Protein AF-A0A816F5F6-F1 (afdb_monomer)

Solvent-accessible surface area (backbone atoms only — not comparable to full-atom values): 8686 Å² total; per-residue (Å²): 127,90,70,81,33,83,37,76,42,54,68,81,77,44,52,73,66,36,57,55,70,50,50,62,49,48,66,59,54,53,48,36,71,74,62,76,63,79,55,67,71,74,37,58,36,75,53,72,87,72,29,67,65,59,49,48,54,46,34,51,5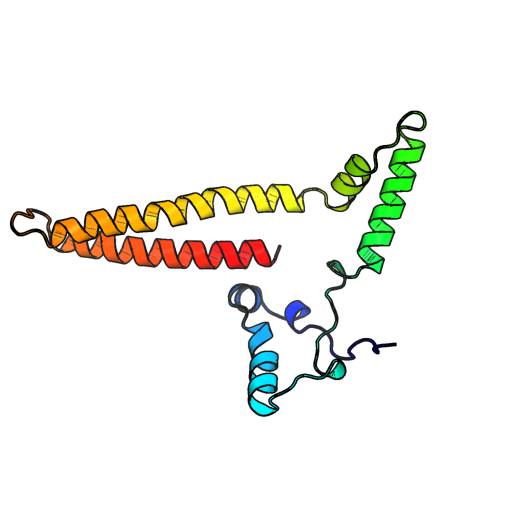4,35,41,56,51,38,41,72,74,31,69,93,68,58,51,68,68,60,18,49,50,61,55,61,53,61,52,65,57,57,43,48,65,58,44,56,60,41,53,54,47,58,62,46,40,62,54,44,50,52,58,49,53,50,56,74,41,98,82,48,84,66,57,70,68,58,48,53,51,42,54,52,46,42,54,50,45,50,52,52,38,54,52,50,53,40,47,56,75,75,108

Foldseek 3Di:
DLDAQPAAQCCVVDDPVCLLVVVSCVVVVVVCVVPVDDDNNSDHGDDPVPDPVNLVVQLVVLQVVQCVVCVPDRDSVVSNCVSCDCLVVVLVVLVVVLVVLVVCLVVLVVVLVLCPDPPDPDDPVVNVVSVVVSVVSVVVSSSSVSVSVSD

Mean predicted aligned error: 7.47 Å

Structure (mmCIF, N/CA/C/O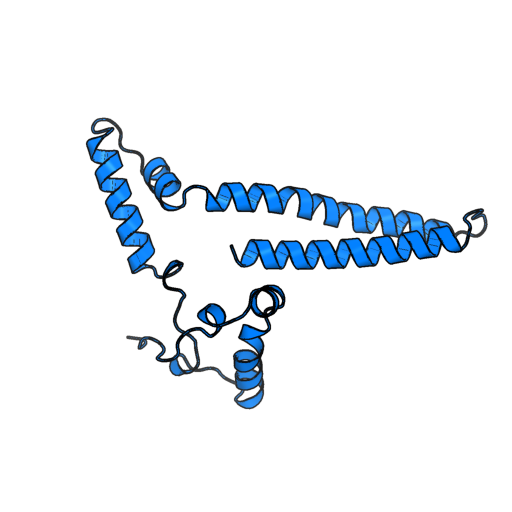 backbone):
data_AF-A0A816F5F6-F1
#
_entry.id   AF-A0A816F5F6-F1
#
loop_
_atom_site.group_PDB
_atom_site.id
_atom_site.type_symbol
_atom_site.label_atom_id
_atom_site.label_alt_id
_atom_site.label_comp_id
_atom_site.label_asym_id
_atom_site.label_entity_id
_atom_site.label_seq_id
_atom_site.pdbx_PDB_ins_code
_atom_site.Cartn_x
_atom_site.Cartn_y
_atom_site.Cartn_z
_atom_site.occupancy
_atom_site.B_iso_or_equiv
_atom_site.auth_seq_id
_atom_site.auth_comp_id
_atom_site.auth_asym_id
_atom_site.auth_atom_id
_atom_site.pdbx_PDB_model_num
ATOM 1 N N . MET A 1 1 ? -34.322 -1.869 0.823 1.00 43.78 1 MET A N 1
ATOM 2 C CA . MET A 1 1 ? -32.948 -1.678 1.340 1.00 43.78 1 MET A CA 1
ATOM 3 C C . MET A 1 1 ? -32.035 -2.575 0.524 1.00 43.78 1 MET A C 1
ATOM 5 O O . MET A 1 1 ? -32.467 -3.697 0.276 1.00 43.78 1 MET A O 1
ATOM 9 N N . PRO A 1 2 ? -30.862 -2.124 0.048 1.00 52.75 2 PRO A N 1
ATOM 10 C CA . PRO A 1 2 ? -29.941 -3.028 -0.634 1.00 52.75 2 PRO A CA 1
ATOM 11 C C . PRO A 1 2 ? -29.562 -4.158 0.329 1.00 52.75 2 PRO A C 1
ATOM 13 O O . PRO A 1 2 ? -29.198 -3.915 1.479 1.00 52.75 2 PRO A O 1
ATOM 16 N N . THR A 1 3 ? -29.759 -5.393 -0.118 1.00 70.62 3 THR A N 1
ATOM 17 C CA . THR A 1 3 ? -29.473 -6.606 0.645 1.00 70.62 3 THR A CA 1
ATOM 18 C C . THR A 1 3 ? -27.964 -6.798 0.751 1.00 70.62 3 THR A C 1
ATOM 20 O O . THR A 1 3 ? -27.234 -6.527 -0.202 1.00 70.62 3 THR A O 1
ATOM 23 N N . ARG A 1 4 ? -27.488 -7.242 1.922 1.00 69.19 4 ARG A N 1
ATOM 24 C CA . ARG A 1 4 ? -26.074 -7.568 2.153 1.00 69.19 4 ARG A CA 1
ATOM 25 C C . ARG A 1 4 ? -25.607 -8.561 1.074 1.00 69.19 4 ARG A C 1
ATOM 27 O O . ARG A 1 4 ? -26.313 -9.549 0.856 1.00 69.19 4 ARG A O 1
ATOM 34 N N . PRO A 1 5 ? -24.476 -8.311 0.391 1.00 75.88 5 PRO A N 1
ATOM 35 C CA . PRO A 1 5 ? -23.966 -9.250 -0.599 1.00 75.88 5 PRO A CA 1
ATOM 36 C C . PRO A 1 5 ? -23.690 -10.606 0.071 1.00 75.88 5 PRO A C 1
ATOM 38 O O . PRO A 1 5 ? -23.126 -10.625 1.157 1.00 75.88 5 PRO A O 1
ATOM 41 N N . PRO A 1 6 ? -24.062 -11.740 -0.540 1.00 75.38 6 PRO A N 1
ATOM 42 C CA . PRO A 1 6 ? -23.959 -13.055 0.101 1.00 75.38 6 PRO A CA 1
ATOM 43 C C . PRO A 1 6 ? -22.546 -13.662 0.047 1.00 75.38 6 PRO A C 1
ATOM 45 O O . PRO A 1 6 ? -22.280 -14.680 0.686 1.00 75.38 6 PRO A O 1
ATOM 48 N N . ASN A 1 7 ? -21.643 -13.089 -0.756 1.00 82.12 7 ASN A N 1
ATOM 49 C CA . ASN A 1 7 ? -20.361 -13.707 -1.079 1.00 82.12 7 ASN A CA 1
ATOM 50 C C . ASN A 1 7 ? -19.240 -13.208 -0.151 1.00 82.12 7 ASN A C 1
ATOM 52 O O . ASN A 1 7 ? -18.932 -12.012 -0.168 1.00 82.12 7 ASN A O 1
ATOM 56 N N . PRO A 1 8 ? -18.556 -14.091 0.603 1.00 84.38 8 PRO A N 1
ATOM 57 C CA . PRO A 1 8 ? -17.435 -13.683 1.441 1.00 84.38 8 PRO A CA 1
ATOM 58 C C . PRO A 1 8 ? -16.266 -13.189 0.583 1.00 84.38 8 PRO A C 1
ATOM 60 O O . PRO A 1 8 ? -15.964 -13.760 -0.468 1.00 84.38 8 PRO A O 1
ATOM 63 N N . SER A 1 9 ? -15.567 -12.154 1.055 1.00 85.19 9 SER A N 1
ATOM 64 C CA . SER A 1 9 ? -14.446 -11.579 0.312 1.00 85.19 9 SER A CA 1
ATOM 65 C C . SER A 1 9 ? -13.290 -12.577 0.148 1.00 85.19 9 SER A C 1
ATOM 67 O O . SER A 1 9 ? -12.746 -13.063 1.150 1.00 85.19 9 SER A O 1
ATOM 69 N N . PRO A 1 10 ? -12.836 -12.856 -1.094 1.00 86.56 10 PRO A N 1
ATOM 70 C CA . PRO A 1 10 ? -11.691 -13.732 -1.342 1.00 86.56 10 PRO A CA 1
ATOM 71 C C . PRO A 1 10 ? -10.392 -13.154 -0.769 1.00 86.56 10 PRO A C 1
ATOM 73 O O . PRO A 1 10 ? -9.438 -13.900 -0.556 1.00 86.56 10 PRO A O 1
ATOM 76 N N . PHE A 1 11 ? -10.376 -11.864 -0.417 1.00 85.88 11 PHE A N 1
ATOM 77 C CA . PHE A 1 11 ? -9.294 -11.221 0.322 1.00 85.88 11 PHE A CA 1
ATOM 78 C C . PHE A 1 11 ? -8.923 -11.966 1.613 1.00 85.88 11 PHE A C 1
ATOM 80 O O . PHE A 1 11 ? -7.740 -12.117 1.923 1.00 85.88 11 PHE A O 1
ATOM 87 N N . LEU A 1 12 ? -9.919 -12.471 2.355 1.00 84.56 12 LEU A N 1
ATOM 88 C CA . LEU A 1 12 ? -9.695 -13.159 3.632 1.00 84.56 12 LEU A CA 1
ATOM 89 C C . LEU A 1 12 ? -8.921 -14.471 3.448 1.00 84.56 12 LEU A C 1
ATOM 91 O O . LEU A 1 12 ? -8.084 -14.816 4.282 1.00 84.56 12 LEU A O 1
ATOM 95 N N . LYS A 1 13 ? -9.163 -15.171 2.334 1.00 86.19 13 LYS A N 1
ATOM 96 C CA . LYS A 1 13 ? -8.520 -16.449 1.988 1.00 86.19 13 LYS A CA 1
ATOM 97 C C . LYS A 1 13 ? -7.255 -16.279 1.138 1.00 86.19 13 LYS A C 1
ATOM 99 O O . LYS A 1 13 ? -6.491 -17.228 0.999 1.00 86.19 13 LYS A O 1
ATOM 104 N N . ALA A 1 14 ? -7.022 -15.097 0.567 1.00 86.75 14 ALA A N 1
ATOM 105 C CA . ALA A 1 14 ? -5.901 -14.845 -0.331 1.00 86.75 14 ALA A CA 1
ATOM 106 C C . ALA A 1 14 ? -4.549 -14.860 0.401 1.00 86.75 14 ALA A C 1
ATOM 108 O O . ALA A 1 14 ? -4.401 -14.280 1.483 1.00 86.75 14 ALA A O 1
ATOM 109 N N . ASN A 1 15 ? -3.540 -15.460 -0.238 1.00 88.00 15 ASN A N 1
ATOM 110 C CA . ASN A 1 15 ? -2.144 -15.425 0.204 1.00 88.00 15 ASN A CA 1
ATOM 111 C C . ASN A 1 15 ? -1.565 -14.003 0.123 1.00 88.00 15 ASN A C 1
ATOM 113 O O . ASN A 1 15 ? -2.031 -13.181 -0.665 1.00 88.00 15 ASN A O 1
ATOM 117 N N . LYS A 1 16 ? -0.492 -13.718 0.876 1.00 83.56 16 LYS A N 1
ATOM 118 C CA . LYS A 1 16 ? 0.152 -12.388 0.894 1.00 83.56 16 LYS A CA 1
ATOM 119 C C . LYS A 1 16 ? 0.543 -11.885 -0.503 1.00 83.56 16 LYS A C 1
ATOM 121 O O . LYS A 1 16 ? 0.288 -10.726 -0.805 1.00 83.56 16 LYS A O 1
ATOM 126 N N . CYS A 1 17 ? 1.080 -12.751 -1.366 1.00 84.38 17 CYS A N 1
ATOM 127 C CA . CYS A 1 17 ? 1.411 -12.388 -2.749 1.00 84.38 17 CYS A CA 1
ATOM 128 C C . CYS A 1 17 ? 0.159 -12.024 -3.562 1.00 84.38 17 CYS A C 1
ATOM 130 O O . CYS A 1 17 ? 0.137 -10.996 -4.227 1.00 84.38 17 CYS A O 1
ATOM 132 N N . SER A 1 18 ? -0.912 -12.813 -3.443 1.00 87.62 18 SER A N 1
ATOM 133 C CA . SER A 1 18 ? -2.178 -12.558 -4.146 1.00 87.62 18 SER A CA 1
ATOM 134 C C . SER A 1 18 ? -2.832 -11.244 -3.696 1.00 87.62 18 SER A C 1
ATOM 136 O O . SER A 1 18 ? -3.396 -10.517 -4.511 1.00 87.62 18 SER A O 1
ATOM 138 N N . ARG A 1 19 ? -2.696 -10.887 -2.409 1.00 87.50 19 ARG A N 1
ATOM 139 C CA . ARG A 1 19 ? -3.107 -9.571 -1.890 1.00 87.50 19 ARG A CA 1
ATOM 140 C C . ARG A 1 19 ? -2.270 -8.448 -2.494 1.00 87.50 19 ARG A C 1
ATOM 142 O O . ARG A 1 19 ? -2.842 -7.499 -3.015 1.00 87.50 19 ARG A O 1
ATOM 149 N N . LEU A 1 20 ? -0.942 -8.590 -2.468 1.00 85.50 20 LEU A N 1
ATOM 150 C CA . LEU A 1 20 ? 0.011 -7.586 -2.949 1.00 85.50 20 LEU A CA 1
ATOM 151 C C . LEU A 1 20 ? -0.166 -7.254 -4.436 1.00 85.50 20 LEU A C 1
ATOM 153 O O . LEU A 1 20 ? -0.098 -6.090 -4.814 1.00 85.50 20 LEU A O 1
ATOM 157 N N . PHE A 1 21 ? -0.419 -8.266 -5.266 1.00 85.31 21 PHE A N 1
ATOM 158 C CA . PHE A 1 21 ? -0.631 -8.101 -6.707 1.00 85.31 21 PHE A CA 1
ATOM 159 C C . PHE A 1 21 ? -2.103 -7.900 -7.096 1.00 85.31 21 PHE A C 1
ATOM 161 O O . PHE A 1 21 ? -2.425 -7.934 -8.281 1.00 85.31 21 PHE A O 1
ATOM 168 N N . LEU A 1 22 ? -3.003 -7.707 -6.120 1.00 86.38 22 LEU A N 1
ATOM 169 C CA . LEU A 1 22 ? -4.450 -7.540 -6.330 1.00 86.38 22 LEU A CA 1
ATOM 170 C C . LEU A 1 22 ? -5.099 -8.671 -7.149 1.00 86.38 22 LEU A C 1
ATOM 172 O O . LEU A 1 22 ? -6.185 -8.520 -7.709 1.00 86.38 22 LEU A O 1
ATOM 176 N N . GLU A 1 23 ? -4.461 -9.837 -7.187 1.00 89.12 23 GLU A N 1
ATOM 177 C CA . GLU A 1 23 ? -4.908 -10.988 -7.967 1.00 89.12 23 GLU A CA 1
ATOM 178 C C . GLU A 1 23 ? -6.262 -11.506 -7.463 1.00 89.12 23 GLU A C 1
ATOM 180 O O . GLU A 1 23 ? -7.089 -11.967 -8.248 1.00 89.12 23 GLU A O 1
ATOM 185 N N . TRP A 1 24 ? -6.547 -11.336 -6.169 1.00 88.81 24 TRP A N 1
ATOM 186 C CA . TRP A 1 24 ? -7.835 -11.674 -5.561 1.00 88.81 24 TRP A CA 1
ATOM 187 C C . TRP A 1 24 ? -9.038 -10.948 -6.200 1.00 88.81 24 TRP A C 1
ATOM 189 O O . TRP A 1 24 ? -10.161 -11.447 -6.114 1.00 88.81 24 TRP A O 1
ATOM 199 N N . VAL A 1 25 ? -8.824 -9.801 -6.862 1.00 89.75 25 VAL A N 1
ATOM 200 C CA . VAL A 1 25 ? -9.867 -9.023 -7.564 1.00 89.75 25 VAL A CA 1
ATOM 201 C C . VAL A 1 25 ? -10.120 -9.549 -8.983 1.00 89.75 25 VAL A C 1
ATOM 203 O O . VAL A 1 25 ? -11.204 -9.360 -9.537 1.00 89.75 25 VAL A O 1
ATOM 206 N N . SER A 1 26 ? -9.156 -10.263 -9.571 1.00 90.50 26 SER A N 1
ATOM 207 C CA . SER A 1 26 ? -9.225 -10.828 -10.928 1.00 90.50 26 SER A CA 1
ATOM 208 C C . SER A 1 26 ? -10.552 -11.536 -11.274 1.00 90.50 26 SER A C 1
ATOM 210 O O . SER A 1 26 ? -11.122 -11.227 -12.329 1.00 90.50 26 SER A O 1
ATOM 212 N N . PRO A 1 27 ? -11.129 -12.419 -10.424 1.00 88.69 27 PRO A N 1
ATOM 213 C CA . PRO A 1 27 ? -12.416 -13.055 -10.725 1.00 88.69 27 PRO A CA 1
ATOM 214 C C . PRO A 1 27 ? -13.574 -12.056 -10.871 1.00 88.69 27 PRO A C 1
ATOM 216 O O . PRO A 1 27 ? -14.424 -12.239 -11.744 1.00 88.69 27 PRO A O 1
ATOM 219 N N . LEU A 1 28 ? -13.586 -10.976 -10.082 1.00 90.31 28 LEU A N 1
ATOM 220 C CA . LEU A 1 28 ? -14.614 -9.934 -10.162 1.00 90.31 28 LEU A CA 1
ATOM 221 C C . LEU A 1 28 ? -14.492 -9.136 -11.467 1.00 90.31 28 LEU A C 1
ATOM 223 O O . LEU A 1 28 ? -15.488 -8.914 -12.152 1.00 90.31 28 LEU A O 1
ATOM 227 N N . ILE A 1 29 ? -13.266 -8.776 -11.861 1.00 90.62 29 ILE A N 1
ATOM 228 C CA . ILE A 1 29 ? -12.998 -8.084 -13.135 1.00 90.62 29 ILE A CA 1
ATOM 229 C C . ILE A 1 29 ? -13.400 -8.970 -14.318 1.00 90.62 29 ILE A C 1
ATOM 231 O O . ILE A 1 29 ? -14.017 -8.502 -15.273 1.00 90.62 29 ILE A O 1
ATOM 235 N N . SER A 1 30 ? -13.080 -10.263 -14.260 1.00 90.56 30 SER A N 1
ATOM 236 C CA . SER A 1 30 ? -13.469 -11.230 -15.290 1.00 90.56 30 SER A CA 1
ATOM 237 C C . SER A 1 30 ? -14.989 -11.328 -15.433 1.00 90.56 30 SER A C 1
ATOM 239 O O . SER A 1 30 ? -15.502 -11.316 -16.552 1.00 90.56 30 SER A O 1
ATOM 241 N N . LYS A 1 31 ? -15.716 -11.363 -14.311 1.00 89.00 31 LYS A N 1
ATOM 242 C CA . LYS A 1 31 ? -17.181 -11.381 -14.288 1.00 89.00 31 LYS A CA 1
ATOM 243 C C . LYS A 1 31 ? -17.777 -10.100 -14.876 1.00 89.00 31 LYS A C 1
ATOM 245 O O . LYS A 1 31 ? -18.601 -10.189 -15.781 1.00 89.00 31 LYS A O 1
ATOM 250 N N . CYS A 1 32 ? -17.269 -8.939 -14.461 1.00 90.50 32 CYS A N 1
ATOM 251 C CA . CYS A 1 32 ? -17.649 -7.638 -15.014 1.00 90.50 32 CYS A CA 1
ATOM 252 C C . CYS A 1 32 ? -17.461 -7.586 -16.539 1.00 90.50 32 CYS A C 1
ATOM 254 O O . CYS A 1 32 ? -18.385 -7.235 -17.266 1.00 90.50 32 CYS A O 1
ATOM 256 N N . ARG A 1 33 ? -16.308 -8.041 -17.052 1.00 91.69 33 ARG A N 1
ATOM 257 C CA . ARG A 1 33 ? -16.047 -8.089 -18.503 1.00 91.69 33 ARG A CA 1
ATOM 258 C C . ARG A 1 33 ? -17.001 -9.004 -19.270 1.00 91.69 33 ARG A C 1
ATOM 260 O O . ARG A 1 33 ? -17.306 -8.711 -20.419 1.00 91.69 33 ARG A O 1
ATOM 267 N N . LYS A 1 34 ? -17.437 -10.116 -18.673 1.00 90.94 34 LYS A N 1
ATOM 268 C CA . LYS A 1 34 ? -18.350 -11.074 -19.320 1.00 90.94 34 LYS A CA 1
ATOM 269 C C . LYS A 1 34 ? -19.804 -10.603 -19.316 1.00 90.94 34 LYS A C 1
ATOM 271 O O . LYS A 1 34 ? -20.518 -10.880 -20.270 1.00 90.94 34 LYS A O 1
ATOM 276 N N . GLN A 1 35 ? -20.243 -9.955 -18.238 1.00 90.00 35 GLN A N 1
ATOM 277 C CA . GLN A 1 35 ? -21.649 -9.593 -18.019 1.00 90.00 35 GLN A CA 1
ATOM 278 C C . GLN A 1 35 ? -21.967 -8.133 -18.377 1.00 90.00 35 GLN A C 1
ATOM 280 O O . GLN A 1 35 ? -23.130 -7.801 -18.570 1.00 90.00 35 GLN A O 1
ATOM 285 N N . GLY A 1 36 ? -20.965 -7.255 -18.482 1.00 83.25 36 GLY A N 1
ATOM 286 C CA . GLY A 1 36 ? -21.121 -5.836 -18.828 1.00 83.25 36 GLY A CA 1
ATOM 287 C C . GLY A 1 36 ? -21.597 -4.949 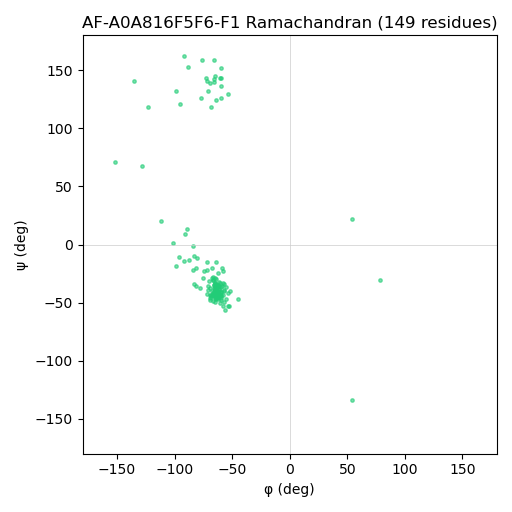-17.670 1.00 83.25 36 GLY A C 1
ATOM 288 O O . GLY A 1 36 ? -21.191 -3.793 -17.587 1.00 83.25 36 GLY A O 1
ATOM 289 N N . THR A 1 37 ? -22.390 -5.488 -16.742 1.00 85.88 37 THR A N 1
ATOM 290 C CA . THR A 1 37 ? -22.865 -4.801 -15.530 1.00 85.88 37 THR A CA 1
ATOM 291 C C . THR A 1 37 ? -22.739 -5.707 -14.310 1.00 85.88 37 THR A C 1
ATOM 293 O O . THR A 1 37 ? -23.016 -6.901 -14.405 1.00 85.88 37 THR A O 1
ATOM 296 N N . LEU A 1 38 ? -22.343 -5.141 -13.168 1.00 85.44 38 LEU A N 1
ATOM 297 C CA . LEU A 1 38 ? -22.315 -5.826 -11.873 1.00 85.44 38 LEU A CA 1
ATOM 298 C C . LEU A 1 38 ? -23.562 -5.455 -11.069 1.00 85.44 38 LEU A C 1
ATOM 300 O O . LEU A 1 38 ? -23.869 -4.268 -10.942 1.00 85.44 38 LEU A O 1
ATOM 304 N N . ASP A 1 39 ? -24.236 -6.451 -10.500 1.00 85.06 39 ASP A N 1
ATOM 305 C CA . ASP A 1 39 ? -25.292 -6.234 -9.509 1.00 85.06 39 ASP A CA 1
ATOM 306 C C . ASP A 1 39 ? -24.712 -6.257 -8.080 1.00 85.06 39 ASP A C 1
ATOM 308 O O . ASP A 1 39 ? -23.619 -6.774 -7.834 1.00 85.06 39 ASP A O 1
ATOM 312 N N . VAL A 1 40 ? -25.449 -5.726 -7.104 1.00 82.69 40 VAL A N 1
ATOM 313 C CA . VAL A 1 40 ? -25.070 -5.724 -5.679 1.00 82.69 40 VAL A CA 1
ATOM 314 C C . VAL A 1 40 ? -24.824 -7.147 -5.172 1.00 82.69 40 VAL A C 1
ATOM 316 O O . VAL A 1 40 ? -23.919 -7.374 -4.373 1.00 82.69 40 VAL A O 1
ATOM 319 N N . ASN A 1 41 ? -25.575 -8.120 -5.689 1.00 82.75 41 ASN A N 1
ATOM 320 C CA . ASN A 1 41 ? -25.432 -9.537 -5.352 1.00 82.75 41 ASN A CA 1
ATOM 321 C C . ASN A 1 41 ? -24.108 -10.153 -5.844 1.00 82.75 41 ASN A C 1
ATOM 323 O O . ASN A 1 41 ? -23.670 -11.184 -5.327 1.00 82.75 41 ASN A O 1
ATOM 327 N N . ASP A 1 42 ? -23.458 -9.526 -6.827 1.00 84.19 42 ASP A N 1
ATOM 328 C CA . ASP A 1 42 ? -22.183 -9.977 -7.384 1.00 84.19 42 ASP A CA 1
ATOM 329 C C . ASP A 1 42 ? -20.973 -9.435 -6.622 1.00 84.19 42 ASP A C 1
ATOM 331 O O . ASP A 1 42 ? -19.857 -9.924 -6.823 1.00 84.19 42 ASP A O 1
ATOM 335 N N . LEU A 1 43 ? -21.184 -8.435 -5.763 1.00 86.75 43 LEU A N 1
ATOM 336 C CA . LEU A 1 43 ? -20.145 -7.843 -4.935 1.00 86.75 43 LEU A CA 1
ATOM 337 C C . LEU A 1 43 ? -19.797 -8.752 -3.753 1.00 86.75 43 LEU A C 1
ATOM 339 O O . LEU A 1 43 ? -20.558 -9.631 -3.347 1.00 86.75 43 LEU A O 1
ATOM 343 N N . TYR A 1 44 ? -18.606 -8.530 -3.205 1.00 88.25 44 TYR A N 1
ATOM 344 C CA . TYR A 1 44 ? -18.150 -9.212 -2.003 1.00 88.25 44 TYR A CA 1
ATOM 345 C C . TYR A 1 44 ? -18.573 -8.458 -0.747 1.00 88.25 44 TYR A C 1
ATOM 347 O O . TYR A 1 44 ? -18.688 -7.231 -0.755 1.00 88.25 44 TYR A O 1
ATOM 355 N N . GLU A 1 45 ? -18.731 -9.191 0.351 1.00 87.12 45 GLU A N 1
ATOM 356 C CA . GLU A 1 45 ? -18.889 -8.586 1.669 1.00 87.12 45 GLU A CA 1
ATOM 357 C C . GLU A 1 45 ? -17.681 -7.716 2.044 1.00 87.12 45 GLU A C 1
ATOM 359 O O . GLU A 1 45 ? -16.534 -8.073 1.733 1.00 87.12 45 GLU A O 1
ATOM 364 N N . PRO A 1 46 ? -17.916 -6.582 2.732 1.00 84.06 46 PRO A N 1
ATOM 365 C CA . PRO A 1 46 ? -16.835 -5.787 3.285 1.00 84.06 46 PRO A CA 1
ATOM 366 C C . PRO A 1 46 ? -16.018 -6.622 4.271 1.00 84.06 46 PRO A C 1
ATOM 368 O O . PRO A 1 46 ? -16.515 -7.548 4.914 1.00 84.06 46 PRO A O 1
ATOM 371 N N . LEU A 1 47 ? -14.737 -6.282 4.405 1.00 85.56 47 LEU A N 1
ATOM 372 C CA . LEU A 1 47 ? -13.914 -6.873 5.451 1.00 85.56 47 LEU A CA 1
ATOM 373 C C . LEU A 1 47 ? -14.501 -6.542 6.830 1.00 85.56 47 LEU A C 1
ATOM 375 O O . LEU A 1 47 ? -14.918 -5.402 7.031 1.00 85.56 47 LEU A O 1
ATOM 379 N N . PRO A 1 48 ? -14.433 -7.467 7.804 1.00 81.31 48 PRO A N 1
ATOM 380 C CA . PRO A 1 48 ? -14.930 -7.218 9.159 1.00 81.31 48 PRO A CA 1
ATOM 381 C C . PRO A 1 48 ? -14.254 -6.003 9.816 1.00 81.31 48 PRO A C 1
ATOM 383 O O . PRO A 1 48 ? -14.891 -5.249 10.542 1.00 81.31 48 PRO A O 1
ATOM 386 N N . ASP A 1 49 ? -12.979 -5.749 9.500 1.00 80.00 49 ASP A N 1
ATOM 387 C CA . ASP A 1 49 ? -12.240 -4.570 9.976 1.00 80.00 49 ASP A CA 1
ATOM 388 C C . ASP A 1 49 ? -12.681 -3.245 9.335 1.00 80.00 49 ASP A C 1
ATOM 390 O O . ASP A 1 49 ? -12.419 -2.181 9.895 1.00 80.00 49 ASP A O 1
ATOM 394 N N . CYS A 1 50 ? -13.315 -3.301 8.165 1.00 80.69 50 CYS A N 1
ATOM 395 C CA . CYS A 1 50 ? -13.836 -2.144 7.440 1.00 80.69 50 CYS A CA 1
ATOM 396 C C . CYS A 1 50 ? -15.351 -1.990 7.618 1.00 80.69 50 CYS A C 1
ATOM 398 O O . CYS A 1 50 ? -15.948 -1.090 7.028 1.00 80.69 50 CYS A O 1
ATOM 400 N N . GLU A 1 51 ? -15.982 -2.872 8.392 1.00 86.75 51 GLU A N 1
ATOM 401 C CA . GLU A 1 51 ? -17.411 -2.813 8.644 1.00 86.75 51 GLU A CA 1
ATOM 402 C C . GLU A 1 51 ? -17.733 -1.614 9.540 1.00 86.75 51 GLU A C 1
ATOM 404 O O . GLU A 1 51 ? -17.091 -1.390 10.570 1.00 86.75 51 GLU A O 1
ATOM 409 N N . ALA A 1 52 ? -18.739 -0.831 9.141 1.00 88.19 52 ALA A N 1
ATOM 410 C CA . ALA A 1 52 ? -19.117 0.385 9.851 1.00 88.19 52 ALA A CA 1
ATOM 411 C C . ALA A 1 52 ? -19.561 0.100 11.294 1.00 88.19 52 ALA A C 1
ATOM 413 O O . ALA A 1 52 ? -19.203 0.859 12.185 1.00 88.19 52 ALA A O 1
ATOM 414 N N . SER A 1 53 ? -20.279 -1.003 11.529 1.00 88.62 53 SER A N 1
ATOM 415 C CA . SER A 1 53 ? -20.666 -1.467 12.870 1.00 88.62 53 SER A CA 1
ATOM 416 C C . SER A 1 53 ? -19.435 -1.656 13.758 1.00 88.62 53 SER A C 1
ATOM 418 O O . SER A 1 53 ? -19.286 -0.970 14.762 1.00 88.62 53 SER A O 1
ATOM 420 N N . THR A 1 54 ? -18.481 -2.474 13.310 1.00 88.50 54 THR A N 1
ATOM 421 C CA . THR A 1 54 ? -17.230 -2.753 14.029 1.00 88.50 54 THR A CA 1
ATOM 422 C C . THR A 1 54 ? -16.426 -1.487 14.337 1.00 88.50 54 THR A C 1
ATOM 424 O O . THR A 1 54 ? -15.812 -1.382 15.402 1.00 88.50 54 THR A O 1
ATOM 427 N N . LEU A 1 55 ? -16.374 -0.524 13.411 1.00 89.00 55 LEU A N 1
ATOM 428 C CA . LEU A 1 55 ? -15.666 0.740 13.631 1.00 89.00 55 LEU A CA 1
ATOM 429 C C . LEU A 1 55 ? -16.398 1.645 14.630 1.00 89.00 55 LEU A C 1
ATOM 431 O O . LEU A 1 55 ? -15.748 2.247 15.487 1.00 89.00 55 LEU A O 1
ATOM 435 N N . THR A 1 56 ? -17.724 1.731 14.521 1.00 91.44 56 THR A N 1
ATOM 436 C CA . THR A 1 56 ? -18.573 2.533 15.407 1.00 91.44 56 THR A CA 1
ATOM 437 C C . THR A 1 56 ? -18.548 1.995 16.829 1.00 91.44 56 THR A C 1
ATOM 439 O O . THR A 1 56 ? -18.327 2.782 17.742 1.00 91.44 56 THR A O 1
ATOM 442 N N . ASP A 1 57 ? -18.641 0.679 17.023 1.00 93.19 57 ASP A N 1
ATOM 443 C CA . ASP A 1 57 ? -18.597 0.054 18.350 1.00 93.19 57 ASP A CA 1
ATOM 444 C C . ASP A 1 57 ? -17.269 0.365 19.061 1.00 93.19 57 ASP A C 1
ATOM 446 O O . ASP A 1 57 ? -17.237 0.779 20.222 1.00 93.19 57 ASP A O 1
ATOM 450 N N . LYS A 1 58 ? -16.144 0.255 18.337 1.00 91.75 58 LYS A N 1
ATOM 451 C CA . LYS A 1 58 ? -14.813 0.610 18.863 1.00 91.75 58 LYS A CA 1
ATOM 452 C C . LYS A 1 58 ? -14.697 2.101 19.172 1.00 91.75 58 LYS A C 1
ATOM 454 O O . LYS A 1 58 ? -14.013 2.480 20.126 1.00 91.75 58 LYS A O 1
ATOM 459 N N . LEU A 1 59 ? -15.297 2.960 18.351 1.00 93.94 59 LEU A N 1
ATOM 460 C CA . LEU A 1 59 ? -15.297 4.401 18.586 1.00 93.94 59 LEU A CA 1
ATOM 461 C C . LEU A 1 59 ? -16.130 4.753 19.818 1.00 93.94 59 LEU A C 1
ATOM 463 O O . LEU A 1 59 ? -15.681 5.549 20.641 1.00 93.94 59 LEU A O 1
ATOM 467 N N . GLU A 1 60 ? -17.302 4.142 19.962 1.00 94.75 60 GLU A N 1
ATOM 468 C CA . GLU A 1 60 ? -18.216 4.332 21.082 1.00 94.75 60 GLU A CA 1
ATOM 469 C C . GLU A 1 60 ? -17.571 3.887 22.402 1.00 94.75 60 GLU A C 1
ATOM 471 O O . GLU A 1 60 ? -17.556 4.649 23.372 1.00 94.75 60 GLU A O 1
ATOM 476 N N . GLU A 1 61 ? -16.914 2.724 22.426 1.00 93.75 61 GLU A N 1
ATOM 477 C CA . GLU A 1 61 ? -16.142 2.264 23.585 1.00 93.75 61 GLU A CA 1
ATOM 478 C C . GLU A 1 61 ? -15.059 3.284 23.982 1.00 93.75 61 GLU A C 1
ATOM 480 O O . GLU A 1 61 ? -14.962 3.703 25.142 1.00 93.75 61 GLU A O 1
ATOM 485 N N . ASN A 1 62 ? -14.261 3.749 23.014 1.00 93.25 62 ASN A N 1
ATOM 486 C CA . ASN A 1 62 ? -13.206 4.734 23.266 1.00 93.25 62 ASN A CA 1
ATOM 487 C C . ASN A 1 62 ? -13.761 6.104 23.679 1.00 93.25 62 ASN A C 1
ATOM 489 O O . ASN A 1 62 ? -13.122 6.819 24.458 1.00 93.25 62 ASN A O 1
ATOM 493 N N . TRP A 1 63 ? -14.943 6.468 23.192 1.00 94.62 63 TRP A N 1
ATOM 494 C CA . TRP A 1 63 ? -15.650 7.683 23.573 1.00 94.62 63 TRP A CA 1
ATOM 495 C C . TRP A 1 63 ? -16.129 7.627 25.028 1.00 94.62 63 TRP A C 1
ATOM 497 O O . TRP A 1 63 ? -15.909 8.577 25.788 1.00 94.62 63 TRP A O 1
ATOM 507 N N . PHE A 1 64 ? -16.686 6.498 25.472 1.00 94.94 64 PHE A N 1
ATOM 508 C CA . PHE A 1 64 ? -17.042 6.294 26.879 1.00 94.94 64 PHE A CA 1
ATOM 509 C C . PHE A 1 64 ? -15.822 6.333 27.806 1.00 94.94 64 PHE A C 1
ATOM 511 O O . PHE A 1 64 ? -15.894 6.857 28.919 1.00 94.94 64 PHE A O 1
ATOM 518 N N . VAL A 1 65 ? -14.674 5.820 27.360 1.00 92.62 65 VAL A N 1
ATOM 519 C CA . VAL A 1 65 ? -13.420 5.919 28.122 1.00 92.62 65 VAL A CA 1
ATOM 520 C C . VAL A 1 65 ? -12.936 7.370 28.218 1.00 92.62 65 VAL A C 1
ATOM 522 O O . VAL A 1 65 ? -12.519 7.803 29.293 1.00 92.62 65 VAL A O 1
ATOM 525 N N . GLU A 1 66 ? -12.988 8.139 27.128 1.00 93.00 66 GLU A N 1
ATOM 526 C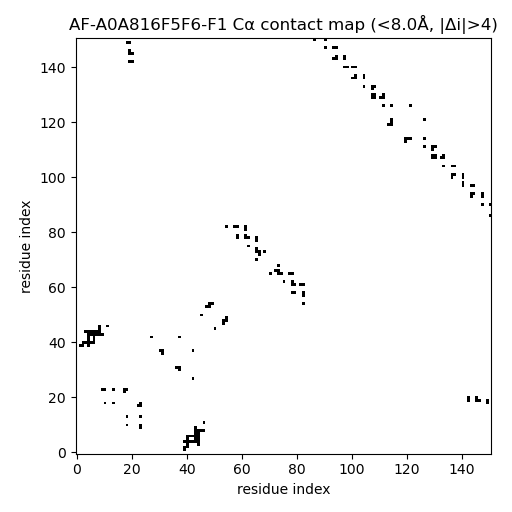 CA . GLU A 1 66 ? -12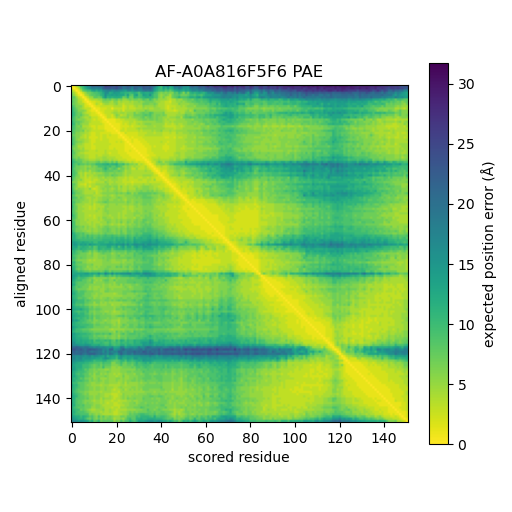.543 9.540 27.111 1.00 93.00 66 GLU A CA 1
ATOM 527 C C . GLU A 1 66 ? -13.436 10.436 27.979 1.00 93.00 66 GLU A C 1
ATOM 529 O O . GLU A 1 66 ? -12.919 11.250 28.745 1.00 93.00 66 GLU A O 1
ATOM 534 N N . THR A 1 67 ? -14.756 10.245 27.921 1.00 92.44 67 THR A N 1
ATOM 535 C CA . THR A 1 67 ? -15.727 10.993 28.741 1.00 92.44 67 THR A CA 1
ATOM 536 C C . THR A 1 67 ? -15.575 10.707 30.234 1.00 92.44 67 THR A C 1
ATOM 538 O O . THR A 1 67 ? -15.679 11.628 31.039 1.00 92.44 67 THR A O 1
ATOM 541 N N . LYS A 1 68 ? -15.241 9.469 30.622 1.00 92.50 68 LYS A N 1
ATOM 542 C CA . LYS A 1 68 ? -14.918 9.132 32.021 1.00 92.50 68 LYS A CA 1
ATOM 543 C C . LYS A 1 68 ? -13.576 9.702 32.479 1.00 92.50 68 LYS A C 1
ATOM 545 O O . LYS A 1 68 ? -13.431 10.058 33.643 1.00 92.50 68 LYS A O 1
ATOM 550 N N . ARG A 1 69 ? -12.578 9.751 31.592 1.00 90.00 69 ARG A N 1
ATOM 551 C CA . ARG A 1 69 ? -11.211 10.176 31.936 1.00 90.00 69 ARG A CA 1
ATOM 552 C C . ARG A 1 69 ? -11.047 11.694 31.975 1.00 90.00 69 ARG A C 1
ATOM 554 O O . ARG A 1 69 ? -10.277 12.187 32.790 1.00 90.00 69 ARG A O 1
ATOM 561 N N . ASN A 1 70 ? -11.732 12.410 31.087 1.00 89.31 70 ASN A N 1
ATOM 562 C CA . ASN A 1 70 ? -11.676 13.866 30.956 1.00 89.31 70 ASN A CA 1
ATOM 563 C C . ASN A 1 70 ? -13.100 14.448 30.964 1.00 89.31 70 ASN A C 1
ATOM 565 O O . ASN A 1 70 ? -13.542 14.959 29.932 1.00 89.31 70 ASN A O 1
ATOM 569 N N . PRO A 1 71 ? -13.824 14.377 32.096 1.00 87.06 71 PRO A N 1
ATOM 570 C CA . PRO A 1 71 ? -15.218 14.819 32.169 1.00 87.06 71 PRO A CA 1
ATOM 571 C C . PRO A 1 71 ? -15.383 16.308 31.840 1.00 87.06 71 PRO A C 1
ATOM 573 O O . PRO A 1 71 ? -16.358 16.688 31.200 1.00 87.06 71 PRO A O 1
ATOM 576 N N . ASP A 1 72 ? -14.398 17.141 32.188 1.00 88.88 72 ASP A N 1
ATOM 577 C CA . ASP A 1 72 ? -14.478 18.590 31.979 1.00 88.88 72 ASP A CA 1
ATOM 578 C C . ASP A 1 72 ? -14.283 19.003 30.511 1.00 88.88 72 ASP A C 1
ATOM 580 O O . ASP A 1 72 ? -14.787 20.043 30.084 1.00 88.88 72 ASP A O 1
ATOM 584 N N . ARG A 1 73 ? -13.520 18.219 29.727 1.00 90.19 73 ARG A N 1
ATOM 585 C CA . ARG A 1 73 ? -13.186 18.501 28.314 1.00 90.19 73 ARG A CA 1
ATOM 586 C C . ARG A 1 73 ? -12.924 17.218 27.509 1.00 90.19 73 ARG A C 1
ATOM 588 O O . ARG A 1 73 ? -11.771 16.966 27.118 1.00 90.19 73 ARG A O 1
ATOM 595 N N . PRO A 1 74 ? -13.962 16.413 27.221 1.00 89.50 74 PRO A N 1
ATOM 596 C CA . PRO A 1 74 ? -13.820 15.256 26.348 1.00 89.50 74 PRO A CA 1
ATOM 597 C C . PRO A 1 74 ? -13.491 15.711 24.921 1.00 89.50 74 PRO A C 1
ATOM 599 O O . PRO A 1 74 ? -14.016 16.708 24.427 1.00 89.50 74 PRO A O 1
ATOM 602 N N . SER A 1 75 ? -12.595 14.993 24.243 1.00 91.75 75 SER A N 1
ATOM 603 C CA . SER A 1 75 ? -12.184 15.317 22.874 1.00 91.75 75 SER A CA 1
ATOM 604 C C . SER A 1 75 ? -12.432 14.143 21.944 1.00 91.75 75 SER A C 1
ATOM 606 O O . SER A 1 75 ? -11.817 13.086 22.074 1.00 91.75 75 SER A O 1
ATOM 608 N N . LEU A 1 76 ? -13.291 14.364 20.952 1.00 91.75 76 LEU A N 1
ATOM 609 C CA . LEU A 1 76 ? -13.642 13.338 19.975 1.00 91.75 76 LEU A CA 1
ATOM 610 C C . LEU A 1 76 ? -12.435 12.954 19.111 1.00 91.75 76 LEU A C 1
ATOM 612 O O . LEU A 1 76 ? -12.216 11.780 18.852 1.00 91.75 76 LEU A O 1
ATOM 616 N N . ILE A 1 77 ? -11.563 13.918 18.791 1.00 90.75 77 ILE A N 1
ATOM 617 C CA . ILE A 1 77 ? -10.302 13.670 18.074 1.00 90.75 77 ILE A CA 1
ATOM 618 C C . ILE A 1 77 ? -9.422 12.670 18.838 1.00 90.75 77 ILE A C 1
ATOM 620 O O . ILE A 1 77 ? -8.873 11.749 18.235 1.00 90.75 77 ILE A O 1
ATOM 624 N N . ARG A 1 78 ? -9.307 12.805 20.168 1.00 88.25 78 ARG A N 1
ATOM 625 C CA . ARG A 1 78 ? -8.525 11.870 20.996 1.00 88.25 78 ARG A CA 1
ATOM 626 C C . ARG A 1 78 ? -9.129 10.464 20.996 1.00 88.25 78 ARG A C 1
ATOM 628 O O . ARG A 1 78 ? -8.382 9.497 20.857 1.00 88.25 78 ARG A O 1
ATOM 635 N N . ALA A 1 79 ? -10.454 10.346 21.089 1.00 91.75 79 ALA A N 1
ATOM 636 C CA . ALA A 1 79 ? -11.150 9.059 21.005 1.00 91.75 79 ALA A CA 1
ATOM 637 C C . ALA A 1 79 ? -10.975 8.396 19.624 1.00 91.75 79 ALA A C 1
ATOM 639 O O . ALA A 1 79 ? -10.655 7.207 19.538 1.00 91.75 79 ALA A O 1
ATOM 640 N N . THR A 1 80 ? -11.073 9.169 18.540 1.00 90.50 80 THR A N 1
ATOM 641 C CA . THR A 1 80 ? -10.857 8.678 17.171 1.00 90.50 80 THR A CA 1
ATOM 642 C C . THR A 1 80 ? -9.416 8.222 16.953 1.00 90.50 80 THR A C 1
ATOM 644 O O . THR A 1 80 ? -9.191 7.115 16.466 1.00 90.50 80 THR A O 1
ATOM 647 N N . LEU A 1 81 ? -8.420 9.007 17.379 1.00 88.56 81 LEU A N 1
ATOM 648 C CA . LEU A 1 81 ? -7.007 8.607 17.298 1.00 88.56 81 LEU A CA 1
ATOM 649 C C . LEU A 1 81 ? -6.736 7.311 18.076 1.00 88.56 81 LEU A C 1
ATOM 651 O O . LEU A 1 81 ? -5.965 6.462 17.629 1.00 88.56 81 LEU A O 1
ATOM 655 N N . ARG A 1 82 ? -7.413 7.112 19.212 1.00 86.88 82 ARG A N 1
ATOM 656 C CA . ARG A 1 82 ? -7.320 5.878 20.000 1.00 86.88 82 ARG A CA 1
ATOM 657 C C . ARG A 1 82 ? -7.981 4.678 19.324 1.00 86.88 82 ARG A C 1
ATOM 659 O O . ARG A 1 82 ? -7.490 3.565 19.486 1.00 86.88 82 ARG A O 1
ATOM 666 N N . THR A 1 83 ? -9.037 4.914 18.550 1.00 87.81 83 THR A N 1
ATOM 667 C CA . THR A 1 83 ? -9.761 3.890 17.780 1.00 87.81 83 THR A CA 1
ATOM 668 C C . THR A 1 83 ? -8.910 3.367 16.623 1.00 87.81 83 THR A C 1
ATOM 670 O O . THR A 1 83 ? -8.772 2.158 16.444 1.00 87.81 83 THR A O 1
ATOM 673 N N . VAL A 1 84 ? -8.271 4.270 15.872 1.00 83.50 84 VAL A N 1
ATOM 674 C CA . VAL A 1 84 ? -7.432 3.913 14.712 1.00 83.50 84 VAL A CA 1
ATOM 675 C C . VAL A 1 84 ? -6.012 3.462 15.136 1.00 83.50 84 VAL A C 1
ATOM 677 O O . VAL A 1 84 ? -5.345 2.708 14.420 1.00 83.50 84 VAL A O 1
ATOM 680 N N . ARG A 1 85 ? -5.564 3.829 16.348 1.00 81.31 85 ARG A N 1
ATOM 681 C CA . ARG A 1 85 ? -4.273 3.442 16.958 1.00 81.31 85 ARG A CA 1
ATOM 682 C C . ARG A 1 85 ? -3.072 3.776 16.053 1.00 81.31 85 ARG A C 1
ATOM 684 O O . ARG A 1 85 ? -2.958 4.875 15.526 1.00 81.31 85 ARG A O 1
ATOM 691 N N . TRP A 1 86 ? -2.145 2.828 15.903 1.00 80.94 86 TRP A N 1
ATOM 692 C CA . TRP A 1 86 ? -0.855 2.985 15.227 1.00 80.94 86 TRP A CA 1
ATOM 693 C C . TRP A 1 86 ? -0.921 2.823 13.705 1.00 80.94 86 TRP A C 1
ATOM 695 O O . TRP A 1 86 ? 0.064 3.119 13.035 1.00 80.94 86 TRP A O 1
ATOM 705 N N . LYS A 1 87 ? -2.054 2.373 13.146 1.00 83.75 87 LYS A N 1
ATOM 706 C CA . LYS A 1 87 ? -2.197 2.109 11.704 1.00 83.75 87 LYS A CA 1
ATOM 707 C C . LYS A 1 87 ? -1.787 3.304 10.821 1.00 83.75 87 LYS A C 1
ATOM 709 O O . LYS A 1 87 ? -0.895 3.127 9.995 1.00 83.75 87 LYS A O 1
ATOM 714 N N . PRO A 1 88 ? -2.314 4.532 11.014 1.00 84.12 88 PRO A N 1
ATOM 715 C CA . PRO A 1 88 ? -1.948 5.681 10.184 1.00 84.12 88 PRO A CA 1
ATOM 716 C C . PRO A 1 88 ? -0.491 6.105 10.369 1.00 84.12 88 PRO A C 1
ATOM 718 O O . PRO A 1 88 ? 0.125 6.577 9.417 1.00 84.12 88 PRO A O 1
ATOM 721 N N . LEU A 1 89 ? 0.083 5.915 11.562 1.00 86.75 89 LEU A N 1
ATOM 722 C CA . LEU A 1 89 ? 1.488 6.231 11.823 1.00 86.75 89 LEU A CA 1
ATOM 723 C C . LEU A 1 89 ? 2.419 5.274 11.074 1.00 86.75 89 LEU A C 1
ATOM 725 O O . LEU A 1 89 ? 3.326 5.728 10.382 1.00 86.75 89 LEU A O 1
ATOM 729 N N . VAL A 1 90 ? 2.164 3.964 11.156 1.00 87.56 90 VAL A N 1
ATOM 730 C CA . VAL A 1 90 ? 2.935 2.948 10.419 1.00 87.56 90 VAL A CA 1
ATOM 731 C C . VAL A 1 90 ? 2.796 3.162 8.914 1.00 87.56 90 VAL A C 1
ATOM 733 O O . VAL A 1 90 ? 3.792 3.129 8.195 1.00 87.56 90 VAL A O 1
ATOM 736 N N . ASN A 1 91 ? 1.580 3.452 8.447 1.00 87.75 91 ASN A N 1
ATOM 737 C CA . ASN A 1 91 ? 1.328 3.709 7.038 1.00 87.75 91 ASN A CA 1
ATOM 738 C C . ASN A 1 91 ? 2.087 4.946 6.539 1.00 87.75 91 ASN A C 1
ATOM 740 O O . ASN A 1 91 ? 2.757 4.894 5.511 1.00 87.75 91 ASN A O 1
ATOM 744 N N . SER A 1 92 ? 2.058 6.038 7.309 1.00 88.56 92 SER A N 1
ATOM 745 C CA . SER A 1 92 ? 2.782 7.272 6.974 1.00 88.56 92 SER A CA 1
ATOM 746 C C . SER A 1 92 ? 4.295 7.054 6.929 1.00 88.56 92 SER A C 1
ATOM 748 O O . SER A 1 92 ? 4.963 7.563 6.031 1.00 88.56 92 SER A O 1
ATOM 750 N N . LEU A 1 93 ? 4.838 6.259 7.858 1.00 90.12 93 LEU A N 1
ATOM 751 C CA . LEU A 1 93 ? 6.267 5.949 7.916 1.00 90.12 93 LEU A CA 1
ATOM 752 C C . LEU A 1 93 ? 6.757 5.193 6.669 1.00 90.12 93 LEU A C 1
ATOM 754 O O . LEU A 1 93 ? 7.880 5.415 6.227 1.00 90.12 93 LEU A O 1
ATOM 758 N N . ILE A 1 94 ? 5.921 4.327 6.092 1.00 87.00 94 ILE A N 1
ATOM 759 C CA . ILE A 1 94 ? 6.232 3.576 4.864 1.00 87.00 94 ILE A CA 1
ATOM 760 C C . ILE A 1 94 ? 5.952 4.422 3.612 1.00 87.00 94 ILE A C 1
ATOM 762 O O . ILE A 1 94 ? 6.674 4.330 2.618 1.00 87.00 94 ILE A O 1
ATOM 766 N N . PHE A 1 95 ? 4.930 5.277 3.657 1.00 88.44 95 PHE A N 1
ATOM 767 C CA . PHE A 1 95 ? 4.514 6.104 2.528 1.00 88.44 95 PHE A CA 1
ATOM 768 C C . PHE A 1 95 ? 5.535 7.197 2.177 1.00 88.44 95 PHE A C 1
ATOM 770 O O . PHE A 1 95 ? 5.893 7.342 1.010 1.00 88.44 95 PHE A O 1
ATOM 777 N N . ILE A 1 96 ? 6.069 7.919 3.168 1.00 89.00 96 ILE A N 1
ATOM 778 C CA . ILE A 1 96 ? 7.030 9.019 2.954 1.00 89.00 96 ILE A CA 1
ATOM 779 C C . ILE A 1 96 ? 8.251 8.605 2.102 1.00 89.00 96 ILE A C 1
ATOM 781 O O . ILE A 1 96 ? 8.512 9.260 1.091 1.00 89.00 96 ILE A O 1
ATOM 785 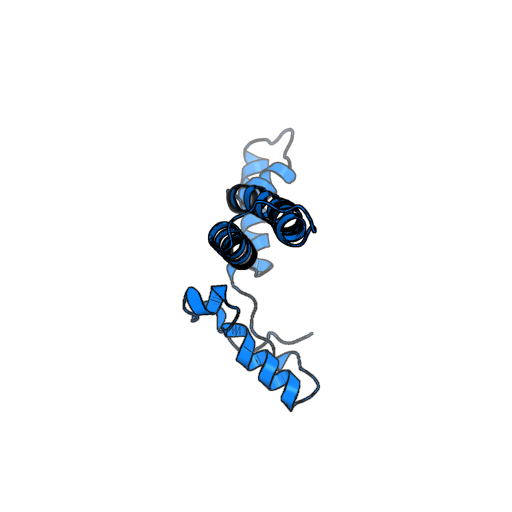N N . PRO A 1 97 ? 9.004 7.531 2.424 1.00 87.50 97 PRO A N 1
ATOM 786 C CA . PRO A 1 97 ? 10.144 7.124 1.601 1.00 87.50 97 PRO A CA 1
ATOM 787 C C . PRO A 1 97 ? 9.721 6.634 0.210 1.00 87.50 97 PRO A C 1
ATOM 789 O O . PRO A 1 97 ? 10.482 6.782 -0.745 1.00 87.50 97 PRO A O 1
ATOM 792 N N . SER A 1 98 ? 8.506 6.094 0.063 1.00 87.56 98 SER A N 1
ATOM 793 C CA . SER A 1 98 ? 7.988 5.668 -1.242 1.00 87.56 98 SER A CA 1
ATOM 794 C C . SER A 1 98 ? 7.798 6.845 -2.205 1.00 87.56 98 SER A C 1
ATOM 796 O O . SER A 1 98 ? 8.063 6.701 -3.399 1.00 87.56 98 SER A O 1
ATOM 798 N N . GLU A 1 99 ? 7.426 8.019 -1.687 1.00 88.00 99 GLU A N 1
ATOM 799 C CA . GLU A 1 99 ? 7.317 9.252 -2.471 1.00 88.00 99 GLU A CA 1
ATOM 800 C C . GLU A 1 99 ? 8.697 9.783 -2.877 1.00 88.00 99 GLU A C 1
ATOM 802 O O . GLU A 1 99 ? 8.901 10.167 -4.029 1.00 88.00 99 GLU A O 1
ATOM 807 N N . LEU A 1 100 ? 9.693 9.700 -1.989 1.00 90.06 100 LEU A N 1
ATOM 808 C CA . LEU A 1 100 ? 11.077 10.057 -2.330 1.00 90.06 100 LEU A CA 1
ATOM 809 C C . LEU A 1 100 ? 11.639 9.175 -3.457 1.00 90.06 100 LEU A C 1
ATOM 811 O O . LEU A 1 100 ? 12.327 9.673 -4.349 1.00 90.06 100 LEU A O 1
ATOM 815 N N . LEU A 1 101 ? 11.307 7.880 -3.462 1.00 89.00 101 LEU A N 1
ATOM 816 C CA . LEU A 1 101 ? 11.681 6.964 -4.544 1.00 89.00 101 LEU A CA 1
ATOM 817 C C . LEU A 1 101 ? 11.014 7.321 -5.879 1.00 89.00 101 LEU A C 1
ATOM 819 O O . LEU A 1 101 ? 11.619 7.128 -6.928 1.00 89.00 101 LEU A O 1
ATOM 823 N N . LYS A 1 102 ? 9.792 7.862 -5.879 1.00 86.50 102 LYS A N 1
ATOM 824 C CA . LYS A 1 102 ? 9.147 8.331 -7.119 1.00 86.50 102 LYS A CA 1
ATOM 825 C C . LYS A 1 102 ? 9.849 9.566 -7.675 1.00 86.50 102 LYS A C 1
ATOM 827 O O . LYS A 1 102 ? 10.032 9.667 -8.882 1.00 86.50 102 LYS A O 1
ATOM 832 N N . ILE A 1 103 ? 10.301 10.465 -6.800 1.00 89.88 103 ILE A N 1
ATOM 833 C CA . ILE A 1 103 ? 11.053 11.668 -7.187 1.00 89.88 103 ILE A CA 1
ATOM 834 C C . ILE A 1 103 ? 12.441 11.310 -7.747 1.00 89.88 103 ILE A C 1
ATOM 836 O O . ILE A 1 103 ? 12.954 12.019 -8.613 1.00 89.88 103 ILE A O 1
ATOM 840 N N . SER A 1 104 ? 13.053 10.200 -7.322 1.00 89.56 104 SER A N 1
ATOM 841 C CA . SER A 1 104 ? 14.361 9.779 -7.849 1.00 89.56 104 SER A CA 1
ATOM 842 C C . SER A 1 104 ? 14.303 9.187 -9.265 1.00 89.56 104 SER A C 1
ATOM 844 O O . SER A 1 104 ? 15.301 9.244 -9.986 1.00 89.56 104 SER A O 1
ATOM 846 N N . GLN A 1 105 ? 13.147 8.683 -9.710 1.00 89.06 105 GLN A N 1
ATOM 847 C CA . GLN A 1 105 ? 12.960 8.137 -11.062 1.00 89.06 105 GLN A CA 1
ATOM 848 C C . GLN A 1 105 ? 13.284 9.141 -12.188 1.00 89.06 105 GLN A C 1
ATOM 850 O O . GLN A 1 105 ? 14.105 8.799 -13.043 1.00 89.06 105 GLN A O 1
ATOM 855 N N . PRO A 1 106 ? 12.726 10.373 -12.222 1.00 91.88 106 PRO A N 1
ATOM 856 C CA . PRO A 1 106 ? 13.068 11.351 -13.256 1.00 91.88 106 PRO A CA 1
ATOM 857 C C . PRO A 1 106 ? 14.530 11.808 -13.183 1.00 91.88 106 PRO A C 1
ATOM 859 O O . PRO A 1 106 ? 15.117 12.118 -14.219 1.00 91.88 106 PRO A O 1
ATOM 862 N N . LEU A 1 107 ? 15.155 11.805 -11.999 1.00 91.25 107 LEU A N 1
ATOM 863 C CA . LEU A 1 107 ? 16.582 12.117 -11.860 1.00 91.25 107 LEU A CA 1
ATOM 864 C C . LEU A 1 107 ? 17.446 11.043 -12.527 1.00 91.25 107 LEU A C 1
ATOM 866 O O . LEU A 1 107 ? 18.308 11.367 -13.341 1.00 91.25 107 LEU A O 1
ATOM 870 N N . LEU A 1 108 ? 17.176 9.767 -12.243 1.00 88.62 108 LEU A N 1
ATOM 871 C CA . LEU A 1 108 ? 17.850 8.636 -12.886 1.00 88.62 108 LEU A CA 1
ATOM 872 C C . LEU A 1 108 ? 17.644 8.645 -14.407 1.00 88.62 108 LEU A C 1
ATOM 874 O O . LEU A 1 108 ? 18.595 8.431 -15.157 1.00 88.62 108 LEU A O 1
ATOM 878 N N . LEU A 1 109 ? 16.430 8.961 -14.866 1.00 90.81 109 LEU A N 1
ATOM 879 C CA . LEU A 1 109 ? 16.135 9.112 -16.290 1.00 90.81 109 LEU A CA 1
ATOM 880 C C . LEU A 1 109 ? 16.921 10.274 -16.915 1.00 90.81 109 LEU A C 1
ATOM 882 O O . LEU A 1 109 ? 17.438 10.140 -18.019 1.00 90.81 109 LEU A O 1
ATOM 886 N N . THR A 1 110 ? 17.070 11.390 -16.199 1.00 91.19 110 THR A N 1
ATOM 887 C CA . THR A 1 110 ? 17.877 12.536 -16.648 1.00 91.19 110 THR A CA 1
ATOM 888 C C . THR A 1 110 ? 19.347 12.147 -16.811 1.00 91.19 110 THR A C 1
ATOM 890 O O . THR A 1 110 ? 19.981 12.523 -17.795 1.00 91.19 110 THR A O 1
ATOM 893 N N . PHE A 1 111 ? 19.899 11.351 -15.891 1.00 89.06 111 PHE A N 1
ATOM 894 C CA . PHE A 1 111 ? 21.257 10.820 -16.035 1.00 89.06 111 PHE A CA 1
ATOM 895 C C . PHE A 1 111 ? 21.386 9.852 -17.211 1.00 89.06 111 PHE A C 1
ATOM 897 O O . PHE A 1 111 ? 22.394 9.893 -17.913 1.00 89.06 111 PHE A O 1
ATOM 904 N N . LEU A 1 112 ? 20.367 9.026 -17.459 1.00 89.06 112 LEU A N 1
ATOM 905 C CA . LEU A 1 112 ? 20.336 8.141 -18.620 1.00 89.06 112 LEU A CA 1
ATOM 906 C C . LEU A 1 112 ? 20.278 8.932 -19.935 1.00 89.06 112 LEU A C 1
ATOM 908 O O . LEU A 1 112 ? 20.957 8.570 -20.886 1.00 89.06 112 LEU A O 1
ATOM 912 N N . MET A 1 113 ? 19.532 10.038 -19.991 1.00 89.31 113 MET A N 1
ATOM 913 C CA . MET A 1 113 ? 19.475 10.897 -21.181 1.00 89.31 113 MET A CA 1
ATOM 914 C C . MET A 1 113 ? 20.849 11.467 -21.558 1.00 89.31 113 MET A C 1
ATOM 916 O O . MET A 1 113 ? 21.177 11.516 -22.740 1.00 89.31 113 MET A O 1
ATOM 920 N N . ARG A 1 114 ? 21.692 11.809 -20.573 1.00 87.12 114 ARG A N 1
ATOM 921 C CA . ARG A 1 114 ? 23.062 12.296 -20.822 1.00 87.12 114 ARG A CA 1
ATOM 922 C C . ARG A 1 114 ? 23.956 11.276 -21.527 1.00 87.12 114 ARG A C 1
ATOM 924 O O . ARG A 1 114 ? 24.899 11.674 -22.198 1.00 87.12 114 ARG A O 1
ATOM 931 N N . PHE A 1 115 ? 23.669 9.975 -21.415 1.00 86.50 115 PHE A N 1
ATOM 932 C CA . PHE A 1 115 ? 24.398 8.951 -22.171 1.00 86.50 115 PHE A CA 1
ATOM 933 C C . PHE A 1 115 ? 24.233 9.130 -23.688 1.00 86.50 115 PHE A C 1
ATOM 935 O O . PHE A 1 115 ? 25.168 8.846 -24.432 1.00 86.50 115 PHE A O 1
ATOM 942 N N . PHE A 1 116 ? 23.074 9.625 -24.135 1.00 86.25 116 PHE A N 1
ATOM 943 C CA . PHE A 1 116 ? 22.755 9.831 -25.550 1.00 86.25 116 PHE A CA 1
ATOM 944 C C . PHE A 1 116 ? 23.281 11.159 -26.117 1.00 86.25 116 PHE A C 1
ATOM 946 O O . PHE A 1 116 ? 23.092 11.428 -27.304 1.00 86.25 116 PHE A O 1
ATOM 953 N N . GLU A 1 117 ? 23.940 11.998 -25.312 1.00 88.19 117 GLU A N 1
ATOM 954 C CA . GLU A 1 117 ? 24.539 13.238 -25.807 1.00 88.19 117 GLU A CA 1
ATOM 955 C C . GLU A 1 117 ? 25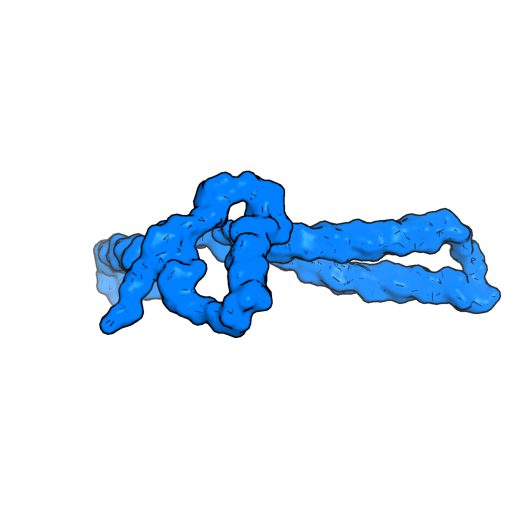.799 12.959 -26.655 1.00 88.19 117 GLU A C 1
ATOM 957 O O . GLU A 1 117 ? 26.594 12.083 -26.304 1.00 88.19 117 GLU A O 1
ATOM 962 N N . PRO A 1 118 ? 26.049 13.731 -27.735 1.00 74.50 118 PRO A N 1
ATOM 963 C CA . PRO A 1 118 ? 27.139 13.470 -28.689 1.00 74.50 118 PRO A CA 1
ATOM 964 C C . PRO A 1 118 ? 28.556 13.444 -28.088 1.00 74.50 118 PRO A C 1
ATOM 966 O O . PRO A 1 118 ? 29.465 12.889 -28.696 1.00 74.50 118 PRO A O 1
ATOM 969 N N . CYS A 1 119 ? 28.748 14.036 -26.902 1.00 74.50 119 CYS A N 1
ATOM 970 C CA . CYS A 1 119 ? 30.031 14.132 -26.192 1.00 74.50 119 CYS A CA 1
ATOM 971 C C . CYS A 1 119 ? 30.074 13.290 -24.901 1.00 74.50 119 CYS A C 1
ATOM 973 O O . CYS A 1 119 ? 30.872 13.555 -24.000 1.00 74.50 119 CYS A O 1
ATOM 975 N N . SER A 1 120 ? 29.198 12.296 -24.777 1.00 74.12 120 SER A N 1
ATOM 976 C CA . SER A 1 120 ? 29.136 11.402 -23.623 1.00 74.12 120 SER A CA 1
ATOM 977 C C . SER A 1 120 ? 30.371 10.491 -23.543 1.00 74.12 120 SER A C 1
ATOM 979 O O . SER A 1 120 ? 30.601 9.653 -24.410 1.00 74.12 120 SER A O 1
ATOM 981 N N . MET A 1 121 ? 31.151 10.610 -22.462 1.00 77.69 121 MET A N 1
ATOM 982 C CA . MET A 1 121 ? 32.218 9.649 -22.114 1.00 77.69 121 MET A CA 1
ATOM 983 C C . MET A 1 121 ? 31.708 8.500 -21.229 1.00 77.69 121 MET A C 1
ATOM 985 O O . MET A 1 121 ? 32.496 7.789 -20.602 1.00 77.69 121 MET A O 1
ATOM 989 N N . MET A 1 122 ? 30.387 8.342 -21.107 1.00 80.31 122 MET A N 1
ATOM 990 C CA . MET A 1 122 ? 29.804 7.384 -20.177 1.00 80.31 122 MET A CA 1
ATOM 991 C C . MET A 1 122 ? 29.908 5.952 -20.739 1.00 80.31 122 MET A C 1
ATOM 993 O O . MET A 1 122 ? 29.435 5.689 -21.844 1.00 80.31 122 M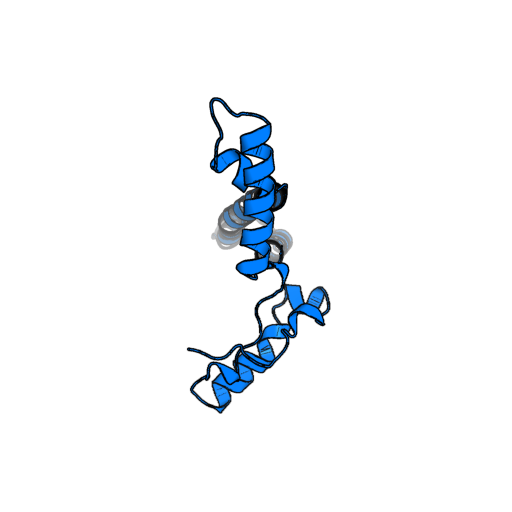ET A O 1
ATOM 997 N N . PRO A 1 123 ? 30.481 4.990 -19.990 1.00 86.12 123 PRO A N 1
ATOM 998 C CA . PRO A 1 123 ? 30.564 3.599 -20.431 1.00 86.12 123 PRO A CA 1
ATOM 999 C C . PRO A 1 123 ? 29.182 2.948 -20.559 1.00 86.12 123 PRO A C 1
ATOM 1001 O O . PRO A 1 123 ? 28.319 3.156 -19.706 1.00 86.12 123 PRO A O 1
ATOM 1004 N N . ALA A 1 124 ? 29.003 2.054 -21.537 1.00 87.31 124 ALA A N 1
ATOM 1005 C CA . ALA A 1 124 ? 27.730 1.360 -21.776 1.00 87.31 124 ALA A CA 1
ATOM 1006 C C . ALA A 1 124 ? 27.186 0.614 -20.541 1.00 87.31 124 ALA A C 1
ATOM 1008 O O . ALA A 1 124 ? 25.981 0.602 -20.301 1.00 87.31 124 ALA A O 1
ATOM 1009 N N . TRP A 1 125 ? 28.058 0.024 -19.717 1.00 89.81 125 TRP A N 1
ATOM 1010 C CA . TRP A 1 125 ? 27.635 -0.693 -18.510 1.00 89.81 125 TRP A CA 1
ATOM 1011 C C . TRP A 1 125 ? 26.982 0.225 -17.464 1.00 89.81 125 TRP A C 1
ATOM 1013 O O . TRP A 1 125 ? 26.049 -0.203 -16.788 1.00 89.81 125 TRP A O 1
ATOM 1023 N N . HIS A 1 126 ? 27.416 1.490 -17.360 1.00 89.69 126 HIS A N 1
ATOM 1024 C CA . HIS A 1 126 ? 26.792 2.464 -16.460 1.00 89.69 126 HIS A CA 1
ATOM 1025 C C . HIS A 1 126 ? 25.376 2.800 -16.927 1.00 89.69 126 HIS A C 1
ATOM 1027 O O . HIS A 1 126 ? 24.469 2.886 -16.104 1.00 89.69 126 HIS A O 1
ATOM 1033 N N . ALA A 1 127 ? 25.166 2.937 -18.240 1.00 88.44 127 ALA A N 1
ATOM 1034 C CA . ALA A 1 127 ? 23.845 3.193 -18.806 1.00 88.44 127 ALA A CA 1
ATOM 1035 C C . ALA A 1 127 ? 22.880 2.020 -18.555 1.00 88.44 127 ALA A C 1
ATOM 1037 O O . ALA A 1 127 ? 21.755 2.239 -18.106 1.00 88.44 127 ALA A O 1
ATOM 1038 N N . TRP A 1 128 ? 23.332 0.774 -18.747 1.00 92.06 128 TRP A N 1
ATOM 1039 C CA . TRP A 1 128 ? 22.546 -0.419 -18.402 1.00 92.06 128 TRP A CA 1
ATOM 1040 C C . TRP A 1 128 ? 22.213 -0.487 -16.909 1.00 92.06 128 TRP A C 1
ATOM 1042 O O . TRP A 1 128 ? 21.082 -0.809 -16.548 1.00 92.06 128 TRP A O 1
ATOM 1052 N N . LEU A 1 129 ? 23.160 -0.139 -16.035 1.00 92.38 129 LEU A N 1
ATOM 1053 C CA . LEU A 1 129 ? 22.936 -0.108 -14.590 1.00 92.38 129 LEU A CA 1
ATOM 1054 C C . LEU A 1 129 ? 21.921 0.973 -14.189 1.00 92.38 129 LEU A C 1
ATOM 1056 O O . LEU A 1 129 ? 21.043 0.704 -13.371 1.00 92.38 129 LEU A O 1
ATOM 1060 N N . LEU A 1 130 ? 21.988 2.162 -14.796 1.00 91.00 130 LEU A N 1
ATOM 1061 C CA . LEU A 1 130 ? 21.004 3.231 -14.595 1.00 91.00 130 LEU A CA 1
ATOM 1062 C C . LEU A 1 130 ? 19.606 2.807 -15.067 1.00 91.00 130 LEU A C 1
ATOM 1064 O O . LEU A 1 130 ? 18.639 3.012 -14.337 1.00 91.00 130 LEU A O 1
ATOM 1068 N N . ALA A 1 131 ? 19.497 2.168 -16.235 1.00 91.81 131 ALA A N 1
ATOM 1069 C CA . ALA A 1 131 ? 18.228 1.669 -16.770 1.00 91.81 131 ALA A CA 1
ATOM 1070 C C . ALA A 1 131 ? 17.627 0.533 -15.918 1.00 91.81 131 ALA A C 1
ATOM 1072 O O . ALA A 1 131 ? 16.430 0.513 -15.646 1.00 91.81 131 ALA A O 1
ATOM 1073 N N . MET A 1 132 ? 18.448 -0.399 -15.435 1.00 93.50 132 MET A N 1
ATOM 1074 C CA . MET A 1 132 ? 17.991 -1.418 -14.484 1.00 93.50 132 MET A CA 1
ATOM 1075 C C . MET A 1 132 ? 17.560 -0.783 -13.157 1.00 93.50 132 MET A C 1
ATOM 1077 O O . MET A 1 132 ? 16.547 -1.175 -12.579 1.00 93.50 132 MET A O 1
ATOM 1081 N N . GLY A 1 133 ? 18.294 0.232 -12.697 1.00 92.06 133 GLY A N 1
ATOM 1082 C CA . GLY A 1 133 ? 17.969 1.005 -11.503 1.00 92.06 133 GLY A CA 1
ATOM 1083 C C . GLY A 1 133 ? 16.609 1.698 -11.596 1.00 92.06 133 GLY A C 1
ATOM 1084 O O . GLY A 1 133 ? 15.816 1.584 -10.664 1.00 92.06 133 GLY A O 1
ATOM 1085 N N . THR A 1 134 ? 16.291 2.358 -12.716 1.00 91.25 134 THR A N 1
ATOM 1086 C CA . THR A 1 134 ? 14.983 3.015 -12.907 1.00 91.25 134 THR A CA 1
ATOM 1087 C C . THR A 1 134 ? 13.832 2.015 -12.865 1.00 91.25 134 THR A C 1
ATOM 1089 O O . THR A 1 134 ? 12.842 2.264 -12.176 1.00 91.25 134 THR A O 1
ATOM 1092 N N . ILE A 1 135 ? 13.974 0.867 -13.535 1.00 92.88 135 ILE A N 1
ATOM 1093 C CA . ILE A 1 135 ? 12.962 -0.200 -13.545 1.00 92.88 135 ILE A CA 1
ATOM 1094 C C . ILE A 1 135 ? 12.773 -0.778 -12.138 1.00 92.88 135 ILE A C 1
ATOM 1096 O O . ILE A 1 135 ? 11.640 -0.921 -11.677 1.00 92.88 135 ILE A O 1
ATOM 1100 N N . CYS A 1 136 ? 13.864 -1.062 -11.422 1.00 92.75 136 CYS A N 1
ATOM 1101 C CA . CYS A 1 136 ? 13.805 -1.561 -10.048 1.00 92.75 136 CYS A CA 1
ATOM 1102 C C . CYS A 1 136 ? 13.135 -0.560 -9.098 1.00 92.75 136 CYS A C 1
ATOM 1104 O O . CYS A 1 136 ? 12.276 -0.949 -8.310 1.00 92.75 136 CYS A O 1
ATOM 1106 N N . VAL A 1 137 ? 13.480 0.728 -9.179 1.00 92.31 137 VAL A N 1
ATOM 1107 C CA . VAL A 1 137 ? 12.862 1.776 -8.348 1.00 92.31 137 VAL A CA 1
ATOM 1108 C C . VAL A 1 137 ? 11.369 1.911 -8.657 1.00 92.31 137 VAL A C 1
ATOM 1110 O O . VAL A 1 137 ? 10.567 2.038 -7.728 1.00 92.31 137 VAL A O 1
ATOM 1113 N N . ALA A 1 138 ? 10.978 1.837 -9.932 1.00 91.25 138 ALA A N 1
ATOM 1114 C CA . ALA A 1 138 ? 9.575 1.838 -10.339 1.00 91.25 138 ALA A CA 1
ATOM 1115 C C . ALA A 1 138 ? 8.813 0.642 -9.757 1.00 91.25 138 ALA A C 1
ATOM 1117 O O . ALA A 1 138 ? 7.793 0.830 -9.093 1.00 91.25 138 ALA A O 1
ATOM 1118 N N . PHE A 1 139 ? 9.351 -0.568 -9.918 1.00 91.19 139 PHE A N 1
ATOM 1119 C CA . PHE A 1 139 ? 8.744 -1.786 -9.387 1.00 91.19 139 PHE A CA 1
ATOM 1120 C C . PHE A 1 139 ? 8.602 -1.746 -7.859 1.00 91.19 139 PHE A C 1
ATOM 1122 O O . PHE A 1 139 ? 7.516 -1.990 -7.331 1.00 91.19 139 PHE A O 1
ATOM 1129 N N . CYS A 1 140 ? 9.665 -1.371 -7.141 1.00 90.12 140 CYS A N 1
ATOM 1130 C CA . CYS A 1 140 ? 9.639 -1.238 -5.685 1.00 90.12 140 CYS A CA 1
ATOM 1131 C C . CYS A 1 140 ? 8.602 -0.209 -5.222 1.00 90.12 140 CYS A C 1
ATOM 1133 O O . CYS A 1 140 ? 7.849 -0.481 -4.290 1.00 90.12 140 CYS A O 1
ATOM 1135 N N . SER A 1 141 ? 8.518 0.948 -5.884 1.00 89.88 141 SER A N 1
ATOM 1136 C CA . SER A 1 141 ? 7.526 1.974 -5.550 1.00 89.88 141 SER A CA 1
ATOM 1137 C C . SER A 1 141 ? 6.091 1.463 -5.731 1.00 89.88 141 SER A C 1
ATOM 1139 O O . SER A 1 141 ? 5.257 1.645 -4.841 1.00 89.88 141 SER A O 1
ATOM 1141 N N . SER A 1 142 ? 5.807 0.750 -6.826 1.00 88.62 142 SER A N 1
ATOM 1142 C CA . SER A 1 142 ? 4.495 0.134 -7.063 1.00 88.62 142 SER A CA 1
ATOM 1143 C C . SER A 1 142 ? 4.147 -0.922 -6.013 1.00 88.62 142 SER A C 1
ATOM 1145 O O . SER A 1 142 ? 3.019 -0.959 -5.522 1.00 88.62 142 SER A O 1
ATOM 1147 N N . VAL A 1 143 ? 5.106 -1.767 -5.632 1.00 88.81 143 VAL A N 1
ATOM 1148 C CA . VAL A 1 143 ? 4.916 -2.783 -4.586 1.00 88.81 143 VAL A CA 1
ATOM 1149 C C . VAL A 1 143 ? 4.622 -2.136 -3.232 1.00 88.81 143 VAL A C 1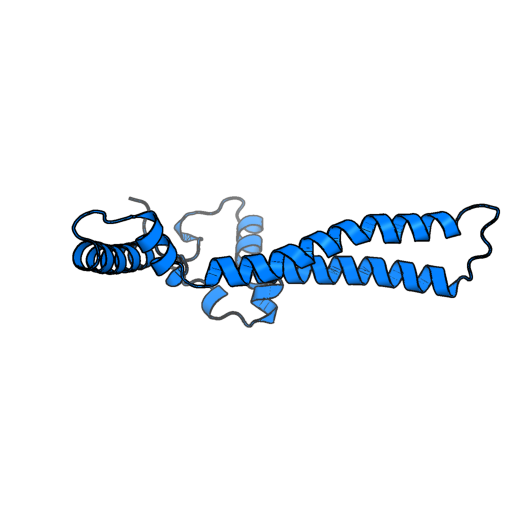
ATOM 1151 O O . VAL A 1 143 ? 3.691 -2.557 -2.545 1.00 88.81 143 VAL A O 1
ATOM 1154 N N . ILE A 1 144 ? 5.368 -1.093 -2.860 1.00 88.38 144 ILE A N 1
ATOM 1155 C CA . ILE A 1 144 ? 5.172 -0.377 -1.593 1.00 88.38 144 ILE A CA 1
ATOM 1156 C C . ILE A 1 144 ? 3.798 0.300 -1.558 1.00 88.38 144 ILE A C 1
ATOM 1158 O O . ILE A 1 144 ? 3.101 0.187 -0.555 1.00 88.38 144 ILE A O 1
ATOM 1162 N N . LEU A 1 145 ? 3.370 0.945 -2.648 1.00 85.12 145 LEU A N 1
ATOM 1163 C CA . LEU A 1 145 ? 2.051 1.581 -2.724 1.00 85.12 145 LEU A CA 1
ATOM 1164 C C . LEU A 1 145 ? 0.910 0.569 -2.538 1.00 85.12 145 LEU A C 1
ATOM 1166 O O . LEU A 1 145 ? -0.038 0.825 -1.792 1.00 85.12 145 LEU A O 1
ATOM 1170 N N . ASN A 1 146 ? 1.015 -0.595 -3.185 1.00 86.38 146 ASN A N 1
ATOM 1171 C CA . ASN A 1 146 ? 0.036 -1.666 -3.018 1.00 86.38 146 ASN A CA 1
ATOM 1172 C C . ASN A 1 146 ? 0.050 -2.212 -1.588 1.00 86.38 146 ASN A C 1
ATOM 1174 O O . ASN A 1 146 ? -1.008 -2.431 -1.013 1.00 86.38 146 ASN A O 1
ATOM 1178 N N . TYR A 1 147 ? 1.227 -2.372 -0.978 1.00 87.00 147 TYR A N 1
ATOM 1179 C CA . TYR A 1 147 ? 1.342 -2.807 0.413 1.00 87.00 147 TYR A CA 1
ATOM 1180 C C . TYR A 1 147 ? 0.697 -1.817 1.397 1.00 87.00 147 TYR A C 1
ATOM 1182 O O . TYR A 1 147 ? -0.089 -2.234 2.240 1.00 87.00 147 TYR A O 1
ATOM 1190 N N . VAL A 1 148 ? 0.976 -0.518 1.254 1.00 85.12 148 VAL A N 1
ATOM 1191 C CA . VAL A 1 148 ? 0.372 0.585 2.035 1.00 85.12 148 VAL A CA 1
ATOM 1192 C C . VAL A 1 148 ? -1.154 0.573 1.912 1.00 85.12 148 VAL A C 1
ATOM 1194 O O . VAL A 1 148 ? -1.853 0.748 2.899 1.00 85.12 148 VAL A O 1
ATOM 1197 N N . SER A 1 149 ? -1.688 0.302 0.720 1.00 79.25 149 SER A N 1
ATOM 1198 C CA . SER A 1 149 ? -3.141 0.257 0.486 1.00 79.25 149 SER A CA 1
ATOM 1199 C C . SER A 1 149 ? -3.836 -0.964 1.113 1.00 79.25 149 SER A C 1
ATOM 1201 O O . SER A 1 149 ? -5.062 -0.991 1.200 1.00 79.25 149 SER A O 1
ATOM 1203 N N . LEU A 1 150 ? -3.076 -1.989 1.515 1.00 76.81 150 LEU A N 1
ATOM 1204 C CA . LEU A 1 150 ? -3.585 -3.235 2.103 1.00 76.81 150 LEU A CA 1
ATOM 1205 C C . LEU A 1 150 ? -3.570 -3.244 3.642 1.00 76.81 150 LEU A C 1
ATOM 1207 O O . LEU A 1 150 ? -4.114 -4.185 4.228 1.00 76.81 150 LEU A O 1
ATOM 1211 N N . VAL A 1 151 ? -2.914 -2.267 4.281 1.00 68.69 151 VAL A N 1
ATOM 1212 C CA . VAL A 1 151 ? -2.673 -2.178 5.738 1.00 68.69 151 VAL A CA 1
ATOM 1213 C C . VAL A 1 151 ? -3.593 -1.146 6.383 1.00 68.69 151 VAL A C 1
ATOM 1215 O O . VAL A 1 151 ? -4.177 -1.473 7.449 1.00 68.69 151 VAL A O 1
#

Secondary structure (DSSP, 8-state):
-PPPP-BPPGGGT--HHHHHTTGGGHHHHHHHHHHSS--GGGSBPPPGGG-HHHHHHHHHHHHHHHHHH-TTS--HHHHHHHHHTTHHHHHHHHHHHHHHHHHHHHHHHHHHHHHTSTT----HHHHHHHHHHHHHHHHHHHHHHHHHHT-

Organism: NCBI:txid392033

Radius of gyration: 23.58 Å; Cα contacts (8 Å, |Δi|>4): 108; chains: 1; bounding box: 65×35×61 Å

Nearest PDB structures (foldseek):
  8fzq-assembly1_A  TM=8.813E-01  e=2.918E-04  Homo sapiens
  5w81-assembly1_A  TM=8.443E-01  e=3.410E-04  Danio rerio
  8wi4-assembly1_A  TM=8.467E-01  e=9.134E-04  Homo sapiens
  8wi3-assembly1_A  TM=8.202E-01  e=3.518E-03  Homo sapiens
  6d3s-assembly1_A  TM=8.187E-01  e=4.955E-02  Gallus gallus

Sequence (151 aa):
MPTRPPNPSPFLKANKCSRLFLEWVSPLISKCRKQGTLDVNDLYEPLPDCEASTLTDKLEENWFVETKRNPDRPSLIRATLRTVRWKPLVNSLIFIPSELLKISQPLLLTFLMRFFEPCSMMPAWHAWLLAMGTICVAFCSSVILNYVSLV

pLDDT: mean 86.84, std 6.64, range [43.78, 94.94]